Protein AF-A0A353ZZ34-F1 (afdb_monomer)

Sequence (62 aa):
MNIDLAPYIEAVNDSDHLKVYGRIIEITGLTIKATGLDVSIGEACKIYSDNAPPIDAEVVGF

Foldseek 3Di:
DDDDCVVVVVVVVPDDPDDFDWDWDDDDPPDTDTDRDDDDFQDWDWDDDDPDDTDIDTRHDD

Structure (mmCIF, N/CA/C/O backbone):
data_AF-A0A353ZZ34-F1
#
_entry.id   AF-A0A353ZZ34-F1
#
loop_
_atom_site.group_PDB
_atom_site.id
_atom_site.type_symbol
_atom_site.label_atom_id
_atom_site.label_alt_id
_atom_site.label_comp_id
_atom_site.label_asym_id
_atom_site.label_entity_id
_atom_site.label_seq_id
_atom_site.pdbx_PDB_ins_code
_atom_site.Cartn_x
_atom_site.Cartn_y
_atom_site.Cartn_z
_atom_site.occupancy
_atom_site.B_iso_or_equiv
_atom_site.auth_seq_id
_atom_site.auth_comp_id
_atom_site.auth_asym_id
_atom_site.auth_atom_id
_atom_site.pdbx_PDB_model_num
ATOM 1 N N . MET A 1 1 ? 29.269 16.150 -22.372 1.00 57.91 1 MET A N 1
ATOM 2 C CA . MET A 1 1 ? 28.669 15.188 -21.426 1.00 57.91 1 MET A CA 1
ATOM 3 C C . MET A 1 1 ? 27.271 14.900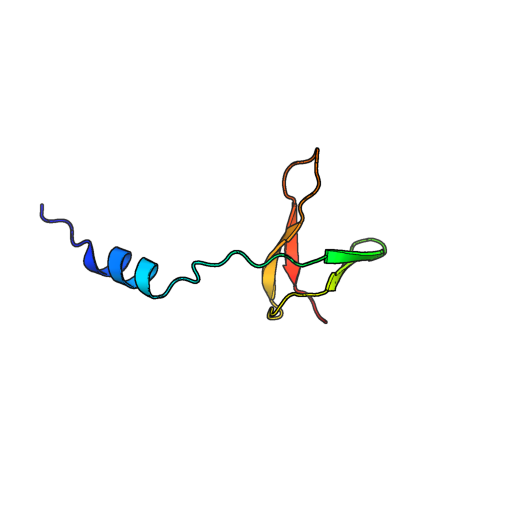 -21.951 1.00 57.91 1 MET A C 1
ATOM 5 O O . MET A 1 1 ? 26.498 15.842 -22.040 1.00 5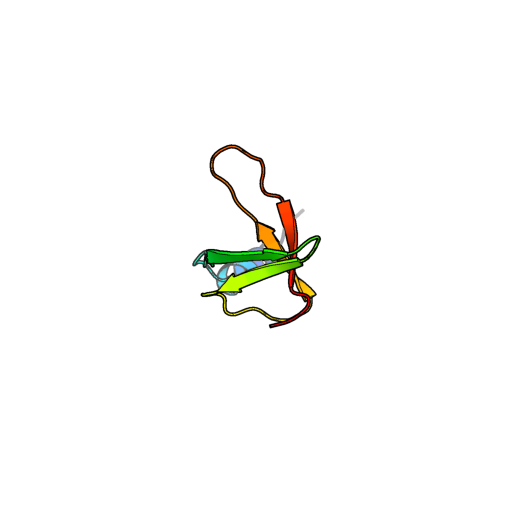7.91 1 MET A O 1
ATOM 9 N N . ASN A 1 2 ? 27.006 13.685 -22.439 1.00 85.50 2 ASN A N 1
ATOM 10 C CA . ASN A 1 2 ? 25.690 13.294 -22.956 1.00 85.50 2 ASN A CA 1
ATOM 11 C C . ASN A 1 2 ? 24.997 12.480 -21.861 1.00 85.50 2 ASN A C 1
ATOM 13 O O . ASN A 1 2 ? 25.580 11.501 -21.400 1.00 85.50 2 ASN A O 1
ATOM 17 N N . ILE A 1 3 ? 23.831 12.925 -21.398 1.00 92.00 3 ILE A N 1
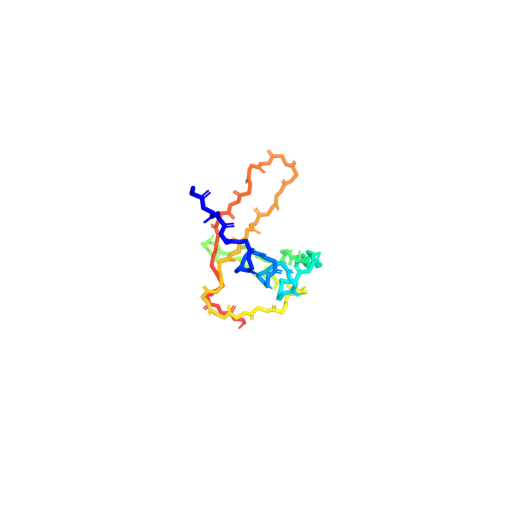ATOM 18 C CA . ILE A 1 3 ? 23.052 12.211 -20.382 1.00 92.00 3 ILE A CA 1
ATOM 19 C C . ILE A 1 3 ? 22.114 11.266 -21.123 1.00 92.00 3 ILE A C 1
ATOM 21 O O . ILE A 1 3 ? 21.336 11.714 -21.964 1.00 92.00 3 ILE A O 1
ATOM 25 N N . ASP A 1 4 ? 22.206 9.977 -20.821 1.00 94.81 4 ASP A N 1
ATOM 26 C CA . ASP A 1 4 ? 21.244 8.993 -21.301 1.00 94.81 4 ASP A CA 1
ATOM 27 C C . ASP A 1 4 ? 19.997 9.016 -20.411 1.00 94.81 4 ASP A C 1
ATOM 29 O O . ASP A 1 4 ? 20.088 8.903 -19.188 1.00 94.81 4 ASP A O 1
ATOM 33 N N . LEU A 1 5 ? 18.838 9.207 -21.039 1.00 96.50 5 LEU A N 1
ATOM 34 C CA . LEU A 1 5 ? 17.541 9.276 -20.371 1.00 96.50 5 LEU A CA 1
ATOM 35 C C . LEU A 1 5 ? 16.688 8.023 -20.595 1.00 96.50 5 LEU A C 1
ATOM 37 O O . LEU A 1 5 ? 15.621 7.922 -19.989 1.00 96.50 5 LEU A O 1
ATOM 41 N N . ALA A 1 6 ? 17.137 7.073 -21.425 1.00 96.75 6 ALA A N 1
ATOM 42 C CA . ALA A 1 6 ? 16.384 5.858 -21.729 1.00 96.75 6 ALA A CA 1
ATOM 43 C C . ALA A 1 6 ? 15.913 5.091 -20.471 1.00 96.75 6 ALA A C 1
ATOM 45 O O . ALA A 1 6 ? 14.724 4.770 -20.417 1.00 96.75 6 ALA A O 1
ATOM 46 N N . PRO A 1 7 ? 16.732 4.919 -19.406 1.00 95.69 7 PRO A N 1
ATOM 47 C CA . PRO A 1 7 ? 16.301 4.189 -18.209 1.00 95.69 7 PRO A CA 1
ATOM 48 C C . PRO A 1 7 ? 15.109 4.826 -17.482 1.00 95.69 7 PRO A C 1
ATOM 50 O O . PRO A 1 7 ? 14.290 4.132 -16.887 1.00 95.69 7 PRO A O 1
ATOM 53 N N . TYR A 1 8 ? 14.993 6.156 -17.520 1.00 95.19 8 TYR A N 1
ATOM 54 C CA . TYR A 1 8 ? 13.895 6.868 -16.862 1.00 95.19 8 TYR A CA 1
ATOM 55 C C . TYR A 1 8 ? 12.602 6.788 -17.674 1.00 95.19 8 TYR A C 1
ATOM 57 O O . TYR A 1 8 ? 11.521 6.735 -17.095 1.00 95.19 8 TYR A O 1
ATOM 65 N N . ILE A 1 9 ? 12.706 6.774 -19.006 1.00 95.00 9 ILE A N 1
ATOM 66 C CA . ILE A 1 9 ? 11.550 6.620 -19.897 1.00 95.00 9 ILE A CA 1
ATOM 67 C C . ILE A 1 9 ? 10.968 5.211 -19.755 1.00 95.00 9 ILE A C 1
ATOM 69 O O . ILE A 1 9 ? 9.755 5.066 -19.631 1.00 95.00 9 ILE A O 1
ATOM 73 N N . GLU A 1 10 ? 11.825 4.188 -19.719 1.00 96.06 10 GLU A N 1
ATOM 74 C CA . GLU A 1 10 ? 11.410 2.800 -19.478 1.00 96.06 10 GLU A CA 1
ATOM 75 C C . GLU A 1 10 ? 10.731 2.650 -18.111 1.00 96.06 10 GLU A C 1
ATOM 77 O O . GLU A 1 10 ? 9.611 2.151 -18.043 1.00 96.06 10 GLU A O 1
ATOM 82 N N . ALA A 1 11 ? 11.323 3.200 -17.045 1.00 94.75 11 ALA A N 1
ATOM 83 C CA . ALA A 1 11 ? 10.733 3.153 -15.707 1.00 94.75 11 ALA A CA 1
ATOM 84 C C . ALA A 1 11 ? 9.338 3.803 -15.622 1.00 94.75 11 ALA A C 1
ATOM 86 O O . ALA A 1 11 ? 8.486 3.335 -14.871 1.00 94.75 11 ALA A O 1
ATOM 87 N N . VAL A 1 12 ? 9.091 4.881 -16.375 1.00 93.88 12 VAL A N 1
ATOM 88 C CA . VAL A 1 12 ? 7.763 5.512 -16.437 1.00 93.88 12 VAL A CA 1
ATOM 89 C C . VAL A 1 12 ? 6.771 4.620 -17.184 1.00 93.88 12 VAL A C 1
ATOM 91 O O . VAL A 1 12 ? 5.648 4.447 -16.713 1.00 93.88 12 VAL A O 1
ATOM 94 N N . ASN A 1 13 ? 7.176 4.027 -18.310 1.00 93.75 13 ASN A N 1
ATOM 95 C CA . ASN A 1 13 ? 6.307 3.149 -19.099 1.00 93.75 13 ASN A CA 1
ATOM 96 C C . ASN A 1 13 ? 5.887 1.890 -18.325 1.00 93.75 13 ASN A C 1
ATOM 98 O O . ASN A 1 13 ? 4.746 1.457 -18.465 1.00 93.75 13 ASN A O 1
ATOM 102 N N . ASP A 1 14 ? 6.781 1.351 -17.492 1.00 93.62 14 ASP A N 1
ATOM 103 C CA . ASP A 1 14 ? 6.532 0.155 -16.677 1.00 93.62 14 ASP A CA 1
ATOM 104 C C . ASP A 1 14 ? 5.810 0.455 -15.349 1.00 93.62 14 ASP A C 1
ATOM 106 O O . ASP A 1 14 ? 5.479 -0.462 -14.595 1.00 93.62 14 ASP A O 1
ATOM 110 N N . SER A 1 15 ? 5.561 1.729 -15.031 1.00 89.75 15 SER A N 1
ATOM 111 C CA . SER A 1 15 ? 4.917 2.120 -13.773 1.00 89.75 15 SER A CA 1
ATOM 112 C C . SER A 1 15 ? 3.392 1.971 -13.806 1.00 89.75 15 SER A C 1
ATOM 114 O O . SER A 1 15 ? 2.744 2.177 -14.836 1.00 89.75 15 SER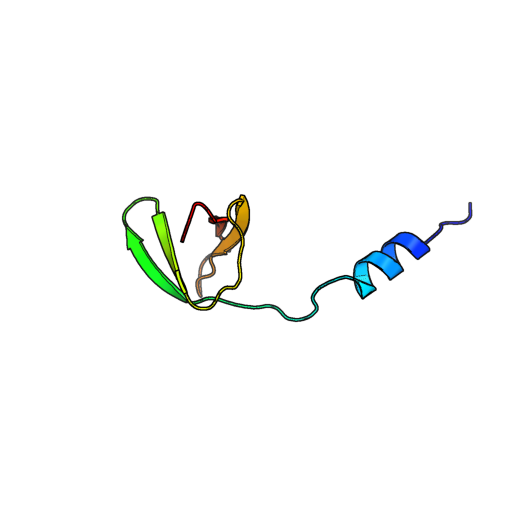 A O 1
ATOM 116 N N . ASP A 1 16 ? 2.787 1.672 -12.652 1.00 84.25 16 ASP A N 1
ATOM 117 C CA . ASP A 1 16 ? 1.335 1.779 -12.504 1.00 84.25 16 ASP A CA 1
ATOM 118 C C . ASP A 1 16 ? 0.931 3.253 -12.357 1.00 84.25 16 ASP A C 1
ATOM 120 O O . ASP A 1 16 ? 1.390 3.979 -11.470 1.00 84.25 16 ASP A O 1
ATOM 124 N N . HIS A 1 17 ? 0.063 3.702 -13.259 1.00 83.81 17 HIS A N 1
ATOM 125 C CA . HIS A 1 17 ? -0.405 5.082 -13.325 1.00 83.81 17 HIS A CA 1
ATOM 126 C C . HIS A 1 17 ? -1.632 5.313 -12.432 1.00 83.81 17 HIS A C 1
ATOM 128 O O . HIS A 1 17 ? -1.991 6.464 -12.156 1.00 83.81 17 HIS A O 1
ATOM 134 N N . LEU A 1 18 ? -2.294 4.242 -11.983 1.00 87.62 18 LEU A N 1
ATOM 135 C CA . LEU A 1 18 ? -3.484 4.319 -11.155 1.00 87.62 18 LEU A CA 1
ATOM 136 C C . LEU A 1 18 ? -3.120 4.192 -9.6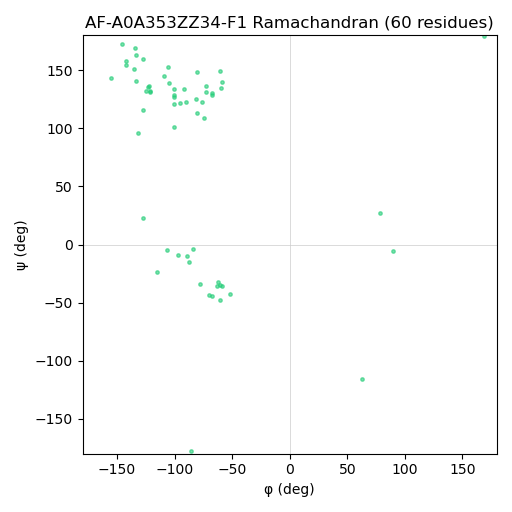76 1.00 87.62 18 LEU A C 1
ATOM 138 O O . LEU A 1 18 ? -2.601 3.184 -9.211 1.00 87.62 18 LEU A O 1
ATOM 142 N N . LYS A 1 19 ? -3.475 5.210 -8.889 1.00 87.38 19 LYS A N 1
ATOM 143 C CA . LYS A 1 19 ? -3.393 5.110 -7.429 1.00 87.38 19 LYS A CA 1
ATOM 144 C C . LYS A 1 19 ? -4.600 4.355 -6.891 1.00 87.38 19 LYS A C 1
ATOM 146 O O . LYS A 1 19 ? -5.719 4.867 -6.937 1.00 87.38 19 LYS A O 1
ATOM 151 N N . VAL A 1 20 ? -4.357 3.171 -6.344 1.00 89.56 20 VAL A N 1
ATOM 152 C CA . VAL A 1 20 ? -5.367 2.365 -5.655 1.00 89.56 20 VAL A CA 1
ATOM 153 C C . VAL A 1 20 ? -5.351 2.693 -4.164 1.00 89.56 20 VAL A C 1
ATOM 155 O O . VAL A 1 20 ? -4.294 2.769 -3.540 1.00 89.56 20 VAL A O 1
ATOM 158 N N . TYR A 1 21 ? -6.536 2.896 -3.591 1.00 93.88 21 TYR A N 1
ATOM 159 C CA . TYR A 1 21 ? -6.714 3.138 -2.164 1.00 93.88 21 TYR A CA 1
ATOM 160 C C . TYR A 1 21 ? -7.625 2.074 -1.567 1.00 93.88 21 TYR A C 1
ATOM 162 O O . TYR A 1 21 ? -8.719 1.825 -2.071 1.00 93.88 21 TYR A O 1
ATOM 170 N N . GLY A 1 22 ? -7.180 1.502 -0.453 1.00 94.69 22 GLY A N 1
ATOM 171 C CA . GLY A 1 22 ? -8.008 0.660 0.394 1.00 94.69 22 GLY A CA 1
ATOM 172 C C . GLY A 1 22 ? -8.816 1.464 1.399 1.00 94.69 22 GLY A C 1
ATOM 173 O O . GLY A 1 22 ? -8.732 2.690 1.488 1.00 94.69 22 GLY A O 1
ATOM 174 N N . ARG A 1 23 ? -9.563 0.740 2.229 1.00 96.62 23 ARG A N 1
ATOM 175 C CA . ARG A 1 23 ? -10.294 1.302 3.364 1.00 96.62 23 ARG A CA 1
ATOM 176 C C . ARG A 1 23 ? -9.911 0.593 4.650 1.00 96.62 23 ARG A C 1
ATOM 178 O O . ARG A 1 23 ? -9.947 -0.633 4.704 1.00 96.62 23 ARG A O 1
ATOM 185 N N . ILE A 1 24 ? -9.608 1.369 5.688 1.00 96.44 24 ILE A N 1
ATOM 186 C CA . ILE A 1 24 ? -9.410 0.839 7.040 1.00 96.44 24 ILE A CA 1
ATOM 187 C C . ILE A 1 24 ? -10.742 0.304 7.571 1.00 96.44 24 ILE A C 1
ATOM 189 O O . ILE A 1 24 ? -11.757 1.004 7.525 1.00 96.44 24 ILE A O 1
ATOM 193 N N . ILE A 1 25 ? -10.734 -0.933 8.066 1.00 97.69 25 ILE A N 1
ATOM 194 C CA . ILE A 1 25 ? -11.921 -1.604 8.617 1.00 97.69 25 ILE A CA 1
ATOM 195 C C . ILE A 1 25 ? -11.796 -1.908 10.112 1.00 97.69 25 ILE A C 1
ATOM 197 O O . ILE A 1 25 ? -12.814 -2.019 10.787 1.00 97.69 25 ILE A O 1
ATOM 201 N N . GLU A 1 26 ? -10.574 -2.014 10.640 1.00 97.62 26 GLU A N 1
ATOM 202 C CA . GLU A 1 26 ? -10.321 -2.316 12.051 1.00 97.62 26 GLU A CA 1
ATOM 203 C C . GLU A 1 26 ? -8.943 -1.785 12.473 1.00 97.62 26 GLU A C 1
ATOM 205 O O . GLU A 1 26 ? -7.986 -1.848 11.698 1.00 97.62 26 GLU A O 1
ATOM 210 N N . ILE A 1 27 ? -8.838 -1.285 13.706 1.00 96.19 27 ILE A N 1
ATOM 211 C CA . ILE A 1 27 ? -7.580 -0.860 14.331 1.00 96.19 27 ILE A CA 1
ATOM 212 C C . ILE A 1 27 ? -7.474 -1.573 15.677 1.00 96.19 27 ILE A C 1
ATOM 214 O O . ILE A 1 27 ? -8.284 -1.322 16.569 1.00 96.19 27 ILE A O 1
ATOM 218 N N . THR A 1 28 ? -6.467 -2.433 15.826 1.00 94.88 28 THR A N 1
ATOM 219 C CA . THR A 1 28 ? -6.288 -3.271 17.017 1.00 94.88 28 THR A CA 1
ATOM 220 C C . THR A 1 28 ? -4.848 -3.174 17.506 1.00 94.88 28 THR A C 1
ATOM 222 O O . THR A 1 28 ? -3.946 -3.866 17.033 1.00 94.88 28 THR A O 1
ATOM 225 N N . GLY A 1 29 ? -4.628 -2.287 18.479 1.00 93.50 29 GLY A N 1
ATOM 226 C CA . GLY A 1 29 ? -3.299 -2.014 19.024 1.00 93.50 29 GLY A CA 1
ATOM 227 C C . GLY A 1 29 ? -2.367 -1.438 17.958 1.00 93.50 29 GLY A C 1
ATOM 228 O O . GLY A 1 29 ? -2.604 -0.339 17.467 1.00 93.50 29 GLY A O 1
ATOM 229 N N . LEU A 1 30 ? -1.309 -2.181 17.622 1.00 92.06 30 LEU A N 1
ATOM 230 C CA . LEU A 1 30 ? -0.314 -1.788 16.615 1.00 92.06 30 LEU A CA 1
ATOM 231 C C . LEU A 1 30 ? -0.677 -2.240 15.192 1.00 92.06 30 LEU A C 1
ATOM 233 O O . LEU A 1 30 ? -0.016 -1.832 14.243 1.00 92.06 30 LEU A O 1
ATOM 237 N N . THR A 1 31 ? -1.695 -3.089 15.033 1.00 94.19 31 THR A N 1
ATOM 238 C CA . THR A 1 31 ? -2.072 -3.658 13.735 1.00 94.19 31 THR A CA 1
ATOM 239 C C . THR A 1 31 ? -3.338 -2.998 13.204 1.00 94.19 31 THR A C 1
ATOM 241 O O . THR A 1 31 ? -4.301 -2.766 13.937 1.00 94.19 31 THR A O 1
ATOM 244 N N . ILE A 1 32 ? -3.345 -2.719 11.902 1.00 96.44 32 ILE A N 1
ATOM 245 C CA . ILE A 1 32 ? -4.462 -2.106 11.187 1.00 96.44 32 ILE A CA 1
ATOM 246 C C . ILE A 1 32 ? -4.898 -3.062 10.079 1.00 96.44 32 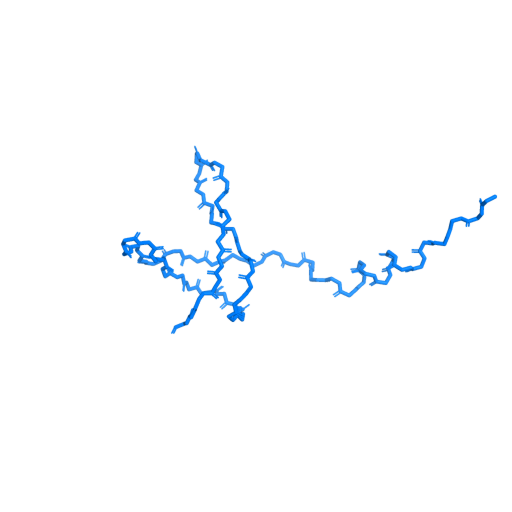ILE A C 1
ATOM 248 O O . ILE A 1 32 ? -4.061 -3.555 9.327 1.00 96.44 32 ILE A O 1
ATOM 252 N N . LYS A 1 33 ? -6.205 -3.317 9.972 1.00 96.69 33 LYS A N 1
ATOM 253 C CA . LYS A 1 33 ? -6.783 -4.109 8.881 1.00 96.69 33 LYS A CA 1
ATOM 254 C C . LYS A 1 33 ? -7.393 -3.191 7.834 1.00 96.69 33 LYS A C 1
ATOM 256 O O . LYS A 1 33 ? -8.157 -2.277 8.165 1.00 96.69 33 LYS A O 1
ATOM 261 N N . ALA A 1 34 ? -7.101 -3.479 6.572 1.00 97.12 34 ALA A N 1
ATOM 262 C CA . ALA A 1 34 ? -7.635 -2.770 5.420 1.00 97.12 34 ALA A CA 1
ATOM 263 C C . ALA A 1 34 ? -8.256 -3.748 4.414 1.00 97.12 34 ALA A C 1
ATOM 265 O O . ALA A 1 34 ? -7.968 -4.940 4.425 1.00 97.12 34 ALA A O 1
ATOM 266 N N . THR A 1 35 ? -9.126 -3.238 3.548 1.00 96.75 35 THR A N 1
ATOM 267 C CA . THR A 1 35 ? -9.735 -3.994 2.445 1.00 96.75 35 THR A CA 1
ATOM 268 C C . THR A 1 35 ? -9.686 -3.191 1.147 1.00 96.75 35 THR A C 1
ATOM 270 O O . THR A 1 35 ? -9.513 -1.970 1.190 1.00 96.75 35 THR A O 1
ATOM 273 N N . GLY A 1 36 ? -9.869 -3.858 0.004 1.00 94.56 36 GLY A N 1
ATOM 274 C CA . GLY A 1 36 ? -9.866 -3.222 -1.318 1.00 94.56 36 GLY A CA 1
ATOM 275 C C . GLY A 1 36 ? -8.470 -2.900 -1.857 1.00 94.56 36 GLY A C 1
ATOM 276 O O . GLY A 1 36 ? -8.323 -1.955 -2.623 1.00 94.56 36 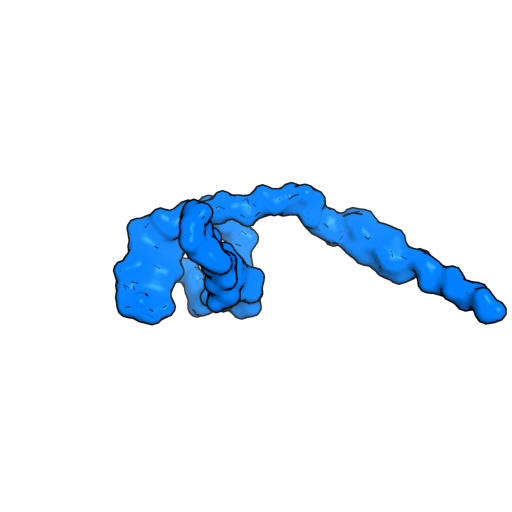GLY A O 1
ATOM 277 N N . LEU A 1 37 ? -7.457 -3.653 -1.429 1.00 93.06 37 LEU A N 1
ATOM 278 C CA . LEU A 1 37 ? -6.075 -3.544 -1.888 1.00 93.06 37 LEU A CA 1
ATOM 279 C C . LEU A 1 37 ? -5.636 -4.894 -2.454 1.00 93.06 37 LEU A C 1
ATOM 281 O O . LEU A 1 37 ? -5.914 -5.924 -1.841 1.00 93.06 37 LEU A O 1
ATOM 285 N N . ASP A 1 38 ? -4.958 -4.866 -3.597 1.00 92.56 38 ASP A N 1
ATOM 286 C CA . ASP A 1 38 ? -4.186 -5.993 -4.119 1.00 92.56 38 ASP A CA 1
ATOM 287 C C . ASP A 1 38 ? -2.721 -5.716 -3.777 1.00 92.56 38 ASP A C 1
ATOM 289 O O . ASP A 1 38 ? -2.116 -4.811 -4.348 1.00 92.56 38 ASP A O 1
ATOM 293 N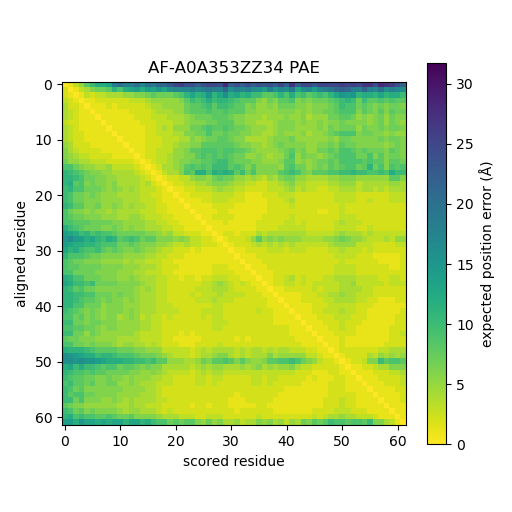 N . VAL A 1 39 ? -2.223 -6.374 -2.731 1.00 93.25 39 VAL A N 1
ATOM 294 C CA . VAL A 1 39 ? -0.918 -6.093 -2.119 1.00 93.25 39 VAL A CA 1
ATOM 295 C C . VAL A 1 39 ? -0.235 -7.378 -1.672 1.00 93.25 39 VAL A C 1
ATOM 297 O O . VAL A 1 39 ? -0.885 -8.375 -1.349 1.00 93.25 39 VAL A O 1
ATOM 300 N N . SER A 1 40 ? 1.090 -7.335 -1.603 1.00 94.75 40 SER A N 1
ATOM 301 C CA . SER A 1 40 ? 1.944 -8.424 -1.127 1.00 94.75 40 SER A CA 1
ATOM 302 C C . SER A 1 40 ? 2.502 -8.142 0.271 1.00 94.75 40 SER A C 1
ATOM 304 O O . SER A 1 40 ? 2.702 -6.996 0.667 1.00 94.75 40 SER A O 1
ATOM 306 N N . ILE A 1 41 ? 2.794 -9.202 1.032 1.00 97.00 41 ILE A N 1
ATOM 307 C CA . ILE A 1 41 ? 3.490 -9.078 2.324 1.00 97.00 41 ILE A CA 1
ATOM 308 C C . ILE A 1 41 ? 4.864 -8.432 2.098 1.00 97.00 41 ILE A C 1
ATOM 310 O O . ILE A 1 41 ? 5.593 -8.826 1.189 1.00 97.00 41 ILE A O 1
ATOM 314 N N . GLY A 1 42 ? 5.218 -7.463 2.940 1.00 96.81 42 GLY A N 1
ATOM 315 C CA . GLY A 1 42 ? 6.449 -6.682 2.848 1.00 96.81 42 GLY A CA 1
ATOM 316 C C . GLY A 1 42 ? 6.333 -5.418 1.995 1.00 96.81 42 GLY A C 1
ATOM 317 O O . GLY A 1 42 ? 7.274 -4.626 1.955 1.00 96.81 42 GLY A O 1
ATOM 318 N N . GLU A 1 43 ? 5.202 -5.186 1.321 1.00 95.69 43 GLU A N 1
ATOM 319 C CA . GLU A 1 43 ? 5.000 -3.925 0.612 1.00 95.69 43 GLU A CA 1
ATOM 320 C C . GLU A 1 43 ? 4.870 -2.757 1.589 1.00 95.69 43 GLU A C 1
ATOM 322 O O . GLU A 1 43 ? 4.084 -2.784 2.544 1.00 95.69 43 GLU A O 1
ATOM 327 N N . ALA A 1 44 ? 5.637 -1.703 1.314 1.00 95.75 44 ALA A N 1
ATOM 328 C CA . ALA A 1 44 ? 5.516 -0.436 2.008 1.00 95.75 44 ALA A CA 1
ATOM 329 C C . ALA A 1 44 ? 4.236 0.273 1.555 1.00 95.75 44 ALA A C 1
ATOM 331 O O . ALA A 1 44 ? 3.977 0.433 0.362 1.00 95.75 44 ALA A O 1
ATOM 332 N N . CYS A 1 45 ? 3.449 0.748 2.512 1.00 94.44 45 CYS A N 1
ATOM 333 C CA . CYS A 1 45 ? 2.218 1.474 2.252 1.00 94.44 45 CYS A CA 1
ATOM 334 C C . CYS A 1 45 ? 2.121 2.730 3.122 1.00 94.44 45 CYS A C 1
ATOM 336 O O . CYS A 1 45 ? 2.921 2.965 4.030 1.00 94.44 45 CYS A O 1
ATOM 338 N N . LYS A 1 46 ? 1.142 3.579 2.807 1.00 96.50 46 LYS A N 1
ATOM 339 C CA . LYS A 1 46 ? 0.851 4.798 3.561 1.00 96.50 46 LYS A CA 1
ATOM 340 C C . LYS A 1 46 ? -0.589 4.783 4.039 1.00 96.50 46 LYS A C 1
ATOM 342 O O . LYS A 1 46 ? -1.502 4.494 3.267 1.00 96.50 46 LYS A O 1
ATOM 347 N N . ILE A 1 47 ? -0.791 5.157 5.296 1.00 96.00 47 ILE A N 1
ATOM 348 C CA . ILE A 1 47 ? -2.115 5.334 5.891 1.00 96.00 47 ILE A CA 1
ATOM 349 C C . ILE A 1 47 ? -2.435 6.824 5.905 1.00 96.00 47 ILE A C 1
ATOM 351 O O . ILE A 1 47 ? -1.654 7.632 6.409 1.00 96.00 47 ILE A O 1
ATOM 355 N N . TYR A 1 48 ? -3.590 7.179 5.347 1.00 96.00 48 TYR A N 1
ATOM 356 C CA . TYR A 1 48 ? -4.041 8.559 5.188 1.00 96.00 48 TYR A CA 1
ATOM 357 C C . TYR A 1 48 ? -5.211 8.864 6.126 1.00 96.00 48 TYR A C 1
ATOM 359 O O . TYR A 1 48 ? -6.077 8.021 6.356 1.00 96.00 48 TYR A O 1
ATOM 367 N N . SER A 1 49 ? -5.249 10.095 6.631 1.00 94.06 49 SER A N 1
ATOM 368 C CA . SER A 1 49 ? -6.385 10.662 7.362 1.00 94.06 49 SER A CA 1
AT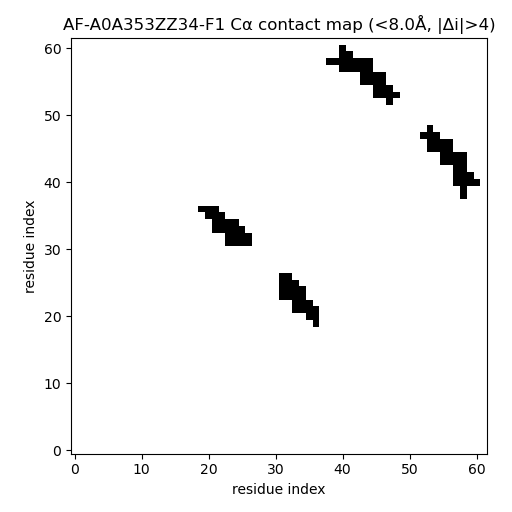OM 369 C C . SER A 1 49 ? -6.545 12.133 6.981 1.00 94.06 49 SER A C 1
ATOM 371 O O . SER A 1 49 ? -5.584 12.751 6.527 1.00 94.06 49 SER A O 1
ATOM 373 N N . ASP A 1 50 ? -7.738 12.696 7.166 1.00 92.38 50 ASP A N 1
ATOM 374 C CA . ASP A 1 50 ? -8.083 14.014 6.613 1.00 92.38 50 ASP A CA 1
ATOM 375 C C . ASP A 1 50 ? -7.196 15.163 7.120 1.00 92.38 50 ASP A C 1
ATOM 377 O O . ASP A 1 50 ? -6.894 16.088 6.374 1.00 92.38 50 ASP A O 1
ATOM 381 N N . ASN A 1 51 ? -6.769 15.108 8.386 1.00 94.50 51 ASN A N 1
ATOM 382 C CA . ASN A 1 51 ? -6.083 16.217 9.062 1.00 94.50 51 ASN A CA 1
ATOM 383 C C . ASN A 1 51 ? -4.746 15.810 9.700 1.00 94.50 51 ASN A C 1
ATOM 385 O O . ASN A 1 51 ? -4.284 16.466 10.634 1.00 94.50 51 ASN A O 1
ATOM 389 N N . ALA A 1 52 ? -4.125 14.727 9.232 1.00 95.12 52 ALA A N 1
ATOM 390 C CA . ALA A 1 52 ? -2.817 14.298 9.720 1.00 95.12 52 ALA A CA 1
ATOM 391 C C . ALA A 1 52 ? -1.895 13.900 8.559 1.00 95.12 52 ALA A C 1
ATOM 393 O O . ALA A 1 52 ? -2.378 13.457 7.512 1.00 95.12 52 ALA A O 1
ATOM 394 N N . PRO A 1 53 ? -0.568 14.046 8.723 1.00 97.00 53 PRO A N 1
ATOM 395 C CA . PRO A 1 53 ? 0.377 13.576 7.723 1.00 97.00 53 PRO A CA 1
ATOM 396 C C . PRO A 1 53 ? 0.245 12.057 7.517 1.00 97.00 53 PRO A C 1
ATOM 398 O O . PRO A 1 53 ? -0.090 11.341 8.466 1.00 97.00 53 PRO A O 1
ATOM 401 N N . PRO A 1 54 ? 0.525 11.551 6.302 1.00 96.94 54 PRO A N 1
ATOM 402 C CA . PRO A 1 54 ? 0.505 10.120 6.043 1.00 96.94 54 PRO A CA 1
ATOM 403 C C . PRO A 1 54 ? 1.494 9.377 6.940 1.00 96.94 54 PRO A C 1
ATOM 405 O O . PRO A 1 54 ? 2.616 9.843 7.148 1.00 96.94 54 PRO A O 1
ATOM 408 N N . ILE A 1 55 ? 1.081 8.213 7.427 1.00 95.69 55 ILE A N 1
ATOM 409 C CA . ILE A 1 55 ? 1.909 7.340 8.260 1.00 95.69 55 ILE A CA 1
ATOM 410 C C . ILE A 1 55 ? 2.466 6.228 7.377 1.00 95.69 55 ILE A C 1
ATOM 412 O O . ILE A 1 55 ? 1.697 5.581 6.665 1.00 95.69 55 ILE A O 1
ATOM 416 N N . ASP A 1 56 ? 3.779 6.010 7.423 1.00 97.25 56 ASP A N 1
ATOM 417 C CA . ASP A 1 56 ? 4.414 4.875 6.751 1.00 97.25 56 ASP A CA 1
ATOM 418 C C . ASP A 1 56 ? 4.099 3.573 7.497 1.00 97.25 56 ASP A C 1
ATOM 420 O O . ASP A 1 56 ? 4.139 3.512 8.728 1.00 97.25 56 ASP A O 1
ATOM 424 N N . ALA A 1 57 ? 3.768 2.537 6.739 1.00 96.44 57 ALA A N 1
ATOM 425 C CA . ALA A 1 57 ? 3.398 1.225 7.240 1.00 96.44 57 ALA A CA 1
ATOM 426 C C . ALA A 1 57 ? 3.887 0.128 6.284 1.00 96.44 57 ALA A C 1
ATOM 428 O O . ALA A 1 57 ? 4.374 0.401 5.187 1.00 96.44 57 ALA A O 1
ATOM 429 N N . GLU A 1 58 ? 3.744 -1.122 6.711 1.00 97.19 58 GLU A N 1
ATOM 430 C CA . GLU A 1 58 ? 4.131 -2.307 5.952 1.00 97.19 58 GLU A CA 1
ATOM 431 C C . GLU A 1 58 ? 3.005 -3.340 6.014 1.00 97.19 58 GLU A C 1
ATOM 433 O O . GLU A 1 58 ? 2.356 -3.517 7.052 1.00 97.19 58 GLU A O 1
ATOM 438 N N . VAL A 1 59 ? 2.760 -4.026 4.901 1.00 97.19 59 VAL A N 1
ATOM 439 C CA . VAL A 1 59 ? 1.816 -5.144 4.853 1.00 97.19 59 VAL A CA 1
ATOM 440 C C . VAL A 1 59 ? 2.445 -6.362 5.529 1.00 97.19 59 VAL A C 1
ATOM 442 O O . VAL A 1 59 ? 3.349 -6.987 4.986 1.00 97.19 59 VAL A O 1
ATOM 445 N N . VAL A 1 60 ? 1.951 -6.729 6.713 1.00 96.50 60 VAL A N 1
ATOM 446 C CA . VAL A 1 60 ? 2.488 -7.859 7.503 1.00 96.50 60 VAL A CA 1
ATOM 447 C C . VAL A 1 60 ? 1.717 -9.176 7.323 1.00 96.50 60 VAL A C 1
ATOM 449 O O . VAL A 1 60 ? 2.155 -10.215 7.811 1.00 96.50 60 VAL A O 1
ATOM 452 N N . GLY A 1 61 ? 0.564 -9.149 6.650 1.00 94.62 61 GLY A N 1
ATOM 453 C CA . GLY A 1 61 ? -0.321 -10.301 6.449 1.00 94.62 61 GLY A CA 1
ATOM 454 C C . GLY A 1 61 ? -1.683 -9.898 5.874 1.00 94.62 61 GLY A C 1
ATOM 455 O O . GLY A 1 61 ? -1.929 -8.710 5.659 1.00 94.62 61 GLY A O 1
ATOM 456 N N . PHE A 1 62 ? -2.556 -10.885 5.650 1.00 88.12 62 PHE A N 1
ATOM 457 C CA . PHE A 1 62 ? -3.927 -10.729 5.146 1.00 88.12 62 PHE A CA 1
ATOM 458 C C . PHE A 1 62 ? -4.931 -11.539 5.976 1.00 88.12 62 PHE A C 1
ATOM 460 O O . PHE A 1 62 ? -4.556 -12.632 6.462 1.00 88.12 62 PHE A O 1
#

Mean predicted aligned error: 4.61 Å

Secondary structure (DSSP, 8-state):
-PPP-HHHHHHHHTS--S----EEEEEETTEEEEES----TT-EEEEEETTEEEEEEE----

pLDDT: mean 93.68, std 5.6, range [57.91, 97.69]

Solvent-accessible surface area (backbone atoms only — not comparable to full-atom values): 4345 Å² total; per-residue (Å²): 139,85,84,84,57,64,72,61,55,51,54,57,72,75,46,84,87,72,88,83,69,59,44,82,77,48,79,59,92,94,48,73,44,68,46,79,67,94,80,56,75,71,41,77,46,70,50,79,55,99,90,52,81,69,42,83,46,64,35,87,71,135

Nearest PDB structures (foldseek):
  5b0o-assembly3_C  TM=7.426E-01  e=2.175E-02  Salmonella enterica subsp. enterica serovar Typhimurium str. LT2
  6nr8-assembly1_5  TM=2.720E-01  e=4.770E+00  Homo sapiens

Radius of gyration: 16.42 Å; Cα contacts (8 Å, |Δi|>4): 54; chains: 1; bounding box: 41×27×42 Å